Protein AF-A0A534WVC5-F1 (afdb_monomer_lite)

Structure (mmCIF, N/CA/C/O backbone):
data_AF-A0A534WVC5-F1
#
_entry.id   AF-A0A534WVC5-F1
#
loop_
_atom_site.group_PDB
_atom_site.id
_atom_site.type_symbol
_atom_site.label_atom_id
_atom_site.label_alt_id
_atom_site.label_comp_id
_atom_site.label_asym_id
_atom_site.label_entity_id
_atom_site.label_seq_id
_atom_site.pdbx_PDB_ins_code
_atom_site.Cartn_x
_atom_site.Cartn_y
_atom_site.Cartn_z
_atom_site.occupancy
_atom_site.B_iso_or_equiv
_atom_site.auth_seq_id
_atom_site.auth_comp_id
_atom_site.auth_asym_id
_atom_site.auth_atom_id
_atom_site.pdbx_PDB_model_num
ATOM 1 N N . ARG A 1 1 ? 15.966 -25.418 45.266 1.00 38.09 1 ARG A N 1
ATOM 2 C CA . ARG A 1 1 ? 16.404 -24.412 44.271 1.00 38.09 1 ARG A CA 1
ATOM 3 C C . ARG A 1 1 ? 15.735 -24.787 42.958 1.00 38.09 1 ARG A C 1
ATOM 5 O O . ARG A 1 1 ? 16.106 -25.810 42.407 1.00 38.09 1 ARG A O 1
ATOM 12 N N . TRP A 1 2 ? 14.688 -24.069 42.556 1.00 33.47 2 TRP A N 1
ATOM 13 C CA . TRP A 1 2 ? 13.976 -24.323 41.301 1.00 33.47 2 TRP A CA 1
ATOM 14 C C . TRP A 1 2 ? 14.508 -23.348 40.255 1.00 33.47 2 TRP A C 1
ATOM 16 O O . TRP A 1 2 ? 14.466 -22.137 40.460 1.00 33.47 2 TRP A O 1
ATOM 26 N N . TRP A 1 3 ? 15.057 -23.887 39.177 1.00 44.44 3 TRP A N 1
ATOM 27 C CA . TRP A 1 3 ? 15.410 -23.155 37.969 1.00 44.44 3 TRP A CA 1
ATOM 28 C C . TRP A 1 3 ? 14.620 -23.775 36.828 1.00 44.44 3 TRP A C 1
ATOM 30 O O . TRP A 1 3 ? 14.665 -24.991 36.663 1.00 44.44 3 TRP A O 1
ATOM 40 N N . GLY A 1 4 ? 13.967 -22.938 36.024 1.00 48.59 4 GLY A N 1
ATOM 41 C CA . GLY A 1 4 ? 13.733 -23.285 34.629 1.00 48.59 4 GLY A CA 1
ATOM 42 C C . GLY A 1 4 ? 12.350 -22.966 34.082 1.00 48.59 4 GLY A C 1
ATOM 43 O O . GLY A 1 4 ? 11.402 -23.694 34.338 1.00 48.59 4 GLY A O 1
ATOM 44 N N . PHE A 1 5 ? 12.343 -21.954 33.214 1.00 48.19 5 PHE A N 1
ATOM 45 C CA . PHE A 1 5 ? 11.539 -21.873 31.993 1.00 48.19 5 PHE A CA 1
ATOM 46 C C . PHE A 1 5 ? 10.031 -21.639 32.142 1.00 48.19 5 PHE A C 1
ATOM 48 O O . PHE A 1 5 ? 9.213 -22.545 32.025 1.00 48.19 5 PHE A O 1
ATOM 55 N N . GLY A 1 6 ? 9.670 -20.357 32.269 1.00 60.09 6 GLY A N 1
ATOM 56 C CA . GLY A 1 6 ? 8.425 -19.868 31.674 1.00 60.09 6 GLY A CA 1
ATOM 57 C C . GLY A 1 6 ? 8.539 -19.879 30.139 1.00 60.09 6 GLY A C 1
ATOM 58 O O . GLY A 1 6 ? 9.656 -19.753 29.623 1.00 60.09 6 GLY A O 1
ATOM 59 N N . PRO A 1 7 ? 7.430 -20.076 29.406 1.00 52.75 7 PRO A N 1
ATOM 60 C CA . PRO A 1 7 ? 7.445 -20.162 27.952 1.00 52.75 7 PRO A CA 1
ATOM 61 C C . PRO A 1 7 ? 8.031 -18.879 27.361 1.00 52.75 7 PRO A C 1
ATOM 63 O O . PRO A 1 7 ? 7.556 -17.777 27.619 1.00 52.75 7 PRO A O 1
ATOM 66 N N . TYR A 1 8 ? 9.104 -19.043 26.593 1.00 60.84 8 TYR A N 1
ATOM 67 C CA . TYR A 1 8 ? 9.697 -17.983 25.794 1.00 60.84 8 TYR A CA 1
ATOM 68 C C . TYR A 1 8 ? 8.696 -17.661 24.678 1.00 60.84 8 TYR A C 1
ATOM 70 O O . TYR A 1 8 ? 8.586 -18.427 23.718 1.00 60.84 8 TYR A O 1
ATOM 78 N N . GLU A 1 9 ? 7.928 -16.579 24.821 1.00 63.72 9 GLU A N 1
ATOM 79 C CA . GLU A 1 9 ? 7.148 -16.033 23.711 1.00 63.72 9 GLU A CA 1
ATOM 80 C C . GLU A 1 9 ? 8.137 -15.672 22.601 1.00 63.72 9 GLU A C 1
ATOM 82 O O . GLU A 1 9 ? 8.978 -14.783 22.743 1.00 63.72 9 GLU A O 1
ATOM 87 N N . GLN A 1 10 ? 8.115 -16.453 21.522 1.00 65.69 10 GLN A N 1
ATOM 88 C CA . GLN A 1 10 ? 8.964 -16.197 20.371 1.00 65.69 10 GLN A CA 1
ATOM 89 C C . GLN A 1 10 ? 8.478 -14.895 19.719 1.00 65.69 10 GLN A C 1
ATOM 91 O O . GLN A 1 10 ? 7.277 -14.768 19.459 1.00 65.69 10 GLN A O 1
ATOM 96 N N . PRO A 1 11 ? 9.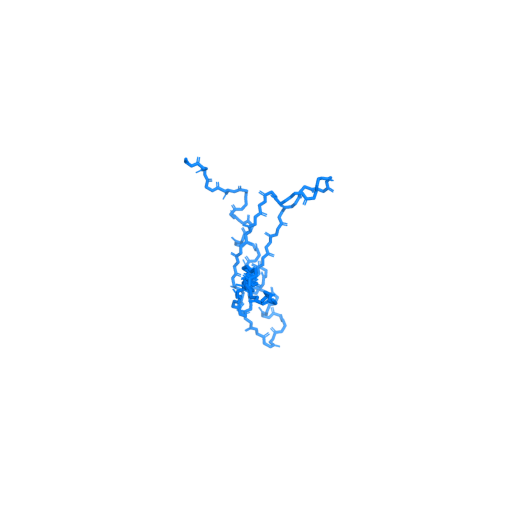364 -13.925 19.442 1.00 65.44 11 PRO A N 1
ATOM 97 C CA . PRO A 1 11 ? 8.966 -12.719 18.733 1.00 65.44 11 PRO A CA 1
ATOM 98 C C . PRO A 1 11 ? 8.400 -13.102 17.361 1.00 65.44 11 PRO A C 1
ATOM 100 O O . PRO A 1 11 ? 9.023 -13.847 16.605 1.00 65.44 11 PRO A O 1
ATOM 103 N N . THR A 1 12 ? 7.206 -12.601 17.036 1.00 73.44 12 THR A N 1
ATOM 104 C CA . THR A 1 12 ? 6.627 -12.779 15.699 1.00 73.44 12 THR A CA 1
ATOM 105 C C . THR A 1 12 ? 7.361 -11.851 14.738 1.00 73.44 12 THR A C 1
ATOM 107 O O . THR A 1 12 ? 7.179 -10.635 14.778 1.00 73.44 12 THR A O 1
ATOM 110 N N . VAL A 1 13 ? 8.222 -12.414 13.893 1.00 74.94 13 VAL A N 1
ATOM 111 C CA . VAL A 1 13 ? 8.932 -11.671 12.846 1.00 74.94 13 VAL A CA 1
ATOM 112 C C . VAL A 1 13 ? 8.085 -11.698 11.580 1.00 74.94 13 VAL A C 1
ATOM 114 O O . VAL A 1 13 ? 7.673 -12.762 11.128 1.00 74.94 13 VAL A O 1
ATOM 117 N N . THR A 1 14 ? 7.813 -10.525 11.012 1.00 77.19 14 THR A N 1
ATOM 118 C CA . THR A 1 14 ? 7.201 -10.412 9.682 1.00 77.19 14 THR A CA 1
ATOM 119 C C . THR A 1 14 ? 8.276 -10.000 8.689 1.00 77.19 14 THR A C 1
ATOM 121 O O . THR A 1 14 ? 8.903 -8.955 8.858 1.00 77.19 14 THR A O 1
ATOM 124 N N . GLU A 1 15 ? 8.497 -10.823 7.669 1.00 81.06 15 GLU A N 1
ATOM 125 C CA . GLU A 1 15 ? 9.445 -10.540 6.593 1.00 81.06 15 GLU A CA 1
ATOM 126 C C . GLU A 1 15 ? 8.737 -9.840 5.427 1.00 81.06 15 GLU A C 1
ATOM 128 O O . GLU A 1 15 ? 7.623 -10.209 5.052 1.00 81.06 15 GLU A O 1
ATOM 133 N N . TYR A 1 16 ? 9.397 -8.845 4.832 1.00 73.56 16 TYR A N 1
ATOM 134 C CA . TYR A 1 16 ? 8.899 -8.128 3.660 1.00 73.56 16 TYR A CA 1
ATOM 135 C C . TYR A 1 16 ? 9.914 -8.194 2.526 1.00 73.56 16 TYR A C 1
ATOM 137 O O . TYR A 1 16 ? 11.117 -8.027 2.733 1.00 73.56 16 TYR A O 1
ATOM 145 N N . THR A 1 17 ? 9.427 -8.388 1.303 1.00 83.31 17 THR A N 1
ATOM 146 C CA . THR A 1 17 ? 10.258 -8.251 0.105 1.00 83.31 17 THR A CA 1
ATOM 147 C C . THR A 1 17 ? 10.646 -6.783 -0.088 1.00 83.31 17 THR A C 1
ATOM 149 O O . THR A 1 17 ? 9.856 -5.877 0.193 1.00 83.31 17 THR A O 1
ATOM 152 N N . GLN A 1 18 ? 11.854 -6.521 -0.588 1.00 86.94 18 GLN A N 1
ATOM 153 C CA . GLN A 1 18 ? 12.260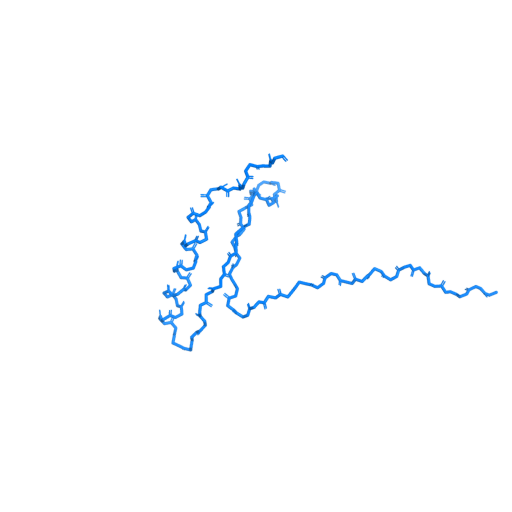 -5.168 -0.970 1.00 86.94 18 GLN A CA 1
ATOM 15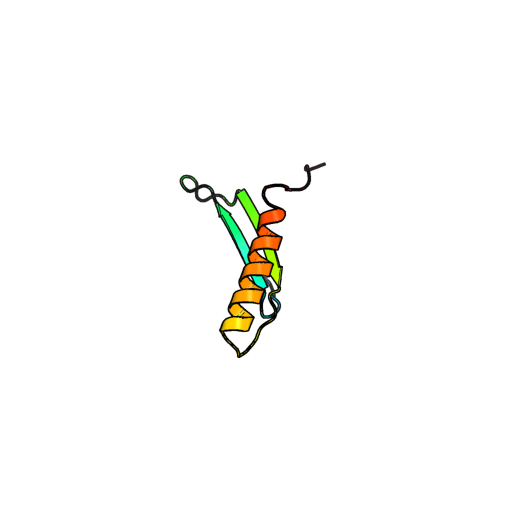4 C C . GLN A 1 18 ? 11.249 -4.562 -1.963 1.00 86.94 18 GLN A C 1
ATOM 156 O O . GLN A 1 18 ? 10.794 -5.242 -2.880 1.00 86.94 18 GLN A O 1
ATOM 161 N N . GLY A 1 19 ? 10.891 -3.289 -1.769 1.00 92.12 19 GLY A N 1
ATOM 162 C CA . GLY A 1 19 ? 9.873 -2.613 -2.581 1.00 92.12 19 GLY A CA 1
ATOM 163 C C . GLY A 1 19 ? 8.429 -2.888 -2.148 1.00 92.12 19 GLY A C 1
ATOM 164 O O . GLY A 1 19 ? 7.506 -2.494 -2.856 1.00 92.12 19 GLY A O 1
ATOM 165 N N . THR A 1 20 ? 8.199 -3.544 -1.005 1.00 96.19 20 THR A N 1
ATOM 166 C CA . THR A 1 20 ? 6.842 -3.700 -0.457 1.00 96.19 20 THR A CA 1
ATOM 167 C C . THR A 1 20 ? 6.238 -2.340 -0.098 1.00 96.19 20 THR A C 1
ATOM 169 O O . THR A 1 20 ? 6.847 -1.545 0.615 1.00 96.19 20 THR A O 1
ATOM 172 N N . VAL A 1 21 ? 5.012 -2.107 -0.562 1.00 97.00 21 VAL A N 1
ATOM 173 C CA . VAL A 1 21 ? 4.184 -0.937 -0.262 1.00 97.00 21 VAL A CA 1
ATOM 174 C C . VAL A 1 21 ? 2.952 -1.408 0.496 1.00 97.00 21 VAL A C 1
ATOM 176 O O . VAL A 1 21 ? 2.226 -2.279 0.016 1.00 97.00 21 VAL A O 1
ATOM 179 N N . ILE A 1 22 ? 2.713 -0.821 1.667 1.00 96.06 22 ILE A N 1
ATOM 180 C CA . ILE A 1 22 ? 1.530 -1.064 2.499 1.00 96.06 22 ILE A CA 1
ATOM 181 C C . ILE A 1 22 ? 0.730 0.234 2.574 1.00 96.06 22 ILE A C 1
ATOM 183 O O . ILE A 1 22 ? 1.300 1.300 2.806 1.00 96.06 22 ILE A O 1
ATOM 187 N N . VAL A 1 23 ? -0.584 0.137 2.383 1.00 96.44 23 VAL A N 1
ATOM 188 C CA . VAL A 1 23 ? -1.520 1.254 2.540 1.00 96.44 23 VAL A CA 1
ATOM 189 C C . VAL A 1 23 ? -2.538 0.881 3.609 1.00 96.44 23 VAL A C 1
ATOM 191 O O . VAL A 1 23 ? -3.298 -0.073 3.432 1.00 96.44 23 VAL A O 1
ATOM 194 N N . ASP A 1 24 ? -2.556 1.658 4.692 1.00 96.06 24 ASP A N 1
ATOM 195 C CA . ASP A 1 24 ? -3.483 1.500 5.810 1.00 96.06 24 ASP A CA 1
ATOM 196 C C . ASP A 1 24 ? -4.543 2.597 5.788 1.00 96.06 24 ASP A C 1
ATOM 198 O O . ASP A 1 24 ? -4.232 3.788 5.733 1.00 96.06 24 ASP A O 1
ATOM 202 N N . VAL A 1 25 ? -5.805 2.187 5.877 1.00 95.31 25 VAL A N 1
ATOM 203 C CA . VAL A 1 25 ? -6.936 3.086 6.102 1.00 95.31 25 VAL A CA 1
ATOM 204 C C . VAL A 1 25 ? -7.354 2.938 7.556 1.00 95.31 25 VAL A C 1
ATOM 206 O O . VAL A 1 25 ? -7.734 1.849 7.987 1.00 95.31 25 VAL A O 1
ATOM 209 N N . ILE A 1 26 ? -7.263 4.032 8.311 1.00 95.31 26 ILE A N 1
ATOM 210 C CA . ILE A 1 26 ? -7.532 4.068 9.752 1.00 95.31 26 ILE A CA 1
ATOM 211 C C . ILE A 1 26 ? -8.698 5.000 10.078 1.00 95.31 26 ILE A C 1
ATOM 213 O O . ILE A 1 26 ? -8.892 6.018 9.410 1.00 95.31 26 ILE A O 1
ATOM 217 N N . ASP A 1 27 ? -9.440 4.690 11.138 1.00 95.94 27 ASP A N 1
ATOM 218 C CA . ASP A 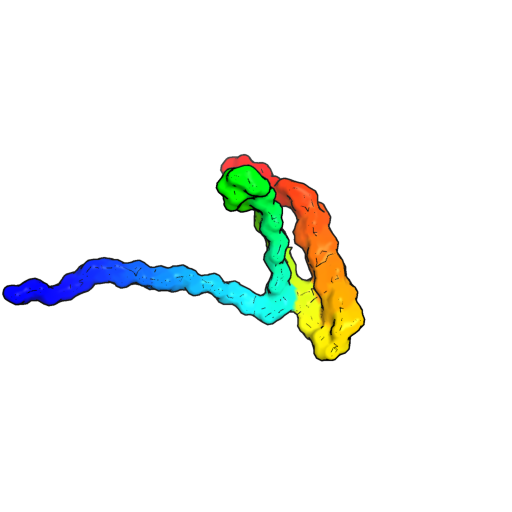1 27 ? -10.375 5.641 11.732 1.00 95.94 27 ASP A CA 1
ATOM 219 C C . ASP A 1 27 ? -9.579 6.739 12.470 1.00 95.94 27 ASP A C 1
ATOM 221 O O . ASP A 1 27 ? -8.760 6.438 13.348 1.00 95.94 27 ASP A O 1
ATOM 225 N N . PRO A 1 28 ? -9.771 8.030 12.147 1.00 96.81 28 PRO A N 1
ATOM 226 C CA . PRO A 1 28 ? -8.980 9.099 12.745 1.00 96.81 28 PRO A CA 1
ATOM 227 C C . PRO A 1 28 ? -9.294 9.349 14.229 1.00 96.81 28 PRO A C 1
ATOM 229 O O . PRO A 1 28 ? -8.444 9.920 14.917 1.00 96.81 28 PRO A O 1
ATOM 232 N N . ASN A 1 29 ? -10.460 8.935 14.729 1.00 97.19 29 ASN A N 1
ATOM 233 C CA . ASN A 1 29 ? -10.891 9.119 16.114 1.00 97.19 29 ASN A CA 1
ATOM 234 C C . ASN A 1 29 ? -10.470 7.938 16.992 1.00 97.19 29 ASN A C 1
ATOM 236 O O . ASN A 1 29 ? -9.853 8.151 18.034 1.00 97.19 29 ASN A O 1
ATOM 240 N N . THR A 1 30 ? -10.773 6.705 16.567 1.00 97.38 30 THR A N 1
ATOM 241 C CA . THR A 1 30 ? -10.483 5.488 17.353 1.00 97.38 30 THR A CA 1
ATOM 242 C C . THR A 1 30 ? -9.070 4.958 17.130 1.00 97.38 30 THR A C 1
ATOM 244 O O . THR A 1 30 ? -8.564 4.214 17.966 1.00 97.38 30 THR A O 1
ATOM 247 N N . LYS A 1 31 ? -8.406 5.372 16.038 1.00 96.25 31 LYS A N 1
ATOM 248 C CA . LYS A 1 31 ? -7.113 4.838 15.567 1.00 96.25 31 LYS A CA 1
ATOM 249 C C . LYS A 1 31 ? -7.170 3.362 15.163 1.00 96.25 31 LYS A C 1
ATOM 251 O O . LYS A 1 31 ? -6.128 2.719 15.049 1.00 96.25 31 LYS A O 1
ATOM 256 N N . GLU A 1 32 ? -8.363 2.828 14.926 1.00 95.94 32 GLU A N 1
ATOM 257 C CA . GLU A 1 32 ? -8.546 1.451 14.475 1.00 95.94 32 GLU A CA 1
ATOM 258 C C . GLU A 1 32 ? -8.181 1.293 12.997 1.00 95.94 32 GLU A C 1
ATOM 260 O O . GLU A 1 32 ? -8.456 2.167 12.172 1.00 95.94 32 GLU A O 1
ATOM 265 N N . LEU A 1 33 ? -7.577 0.152 12.656 1.00 94.81 33 LEU A N 1
ATOM 266 C CA . LEU A 1 33 ? -7.303 -0.240 11.276 1.00 94.81 33 LEU A CA 1
ATOM 267 C C . LEU A 1 33 ? -8.596 -0.738 10.620 1.00 94.81 33 LEU A C 1
ATOM 269 O O . LEU A 1 33 ? -9.108 -1.793 10.984 1.00 94.81 33 LEU A O 1
ATOM 273 N N . LEU A 1 34 ? -9.095 0.002 9.632 1.00 93.88 34 LEU A N 1
ATOM 274 C CA . LEU A 1 34 ? -10.318 -0.335 8.897 1.00 93.88 34 LEU A CA 1
ATOM 275 C C . LEU A 1 34 ? -10.030 -1.238 7.696 1.00 93.88 34 LEU A C 1
ATOM 277 O O . LEU A 1 34 ? -10.846 -2.083 7.333 1.00 93.88 34 LEU A O 1
ATOM 281 N N . TRP A 1 35 ? -8.876 -1.045 7.058 1.00 94.94 35 TRP A N 1
ATOM 282 C CA . TRP A 1 35 ? -8.456 -1.819 5.896 1.00 94.94 35 TRP A CA 1
ATOM 283 C C . TRP A 1 35 ? -6.945 -1.709 5.689 1.00 94.94 35 TRP A C 1
ATOM 285 O O . TRP A 1 35 ? -6.359 -0.652 5.921 1.00 94.94 35 TRP A O 1
ATOM 295 N N . ARG A 1 36 ? -6.332 -2.789 5.198 1.00 95.75 36 ARG A N 1
ATOM 296 C CA . ARG A 1 36 ? -4.929 -2.834 4.779 1.00 95.75 36 ARG A CA 1
ATOM 297 C C . ARG A 1 36 ? -4.819 -3.479 3.406 1.00 95.75 36 ARG A C 1
ATOM 299 O O . ARG A 1 36 ? -5.294 -4.595 3.201 1.00 95.75 36 ARG A O 1
ATOM 306 N N . GLY A 1 37 ? -4.127 -2.804 2.499 1.00 94.69 37 GLY A N 1
ATOM 307 C CA . GLY A 1 37 ? -3.699 -3.354 1.220 1.00 94.69 37 GLY A CA 1
ATOM 308 C C . GLY A 1 37 ? -2.181 -3.397 1.124 1.00 94.69 37 GLY A C 1
ATOM 309 O O . GLY A 1 37 ? -1.490 -2.577 1.728 1.00 94.69 37 GLY A O 1
ATOM 310 N N . GLN A 1 38 ? -1.659 -4.343 0.346 1.00 95.81 38 GLN A N 1
ATOM 311 C CA . GLN A 1 38 ? -0.228 -4.442 0.069 1.00 95.81 38 GLN A CA 1
ATOM 312 C C . GLN A 1 38 ? 0.049 -4.748 -1.405 1.00 95.81 38 GLN A C 1
ATOM 314 O O . GLN A 1 38 ? -0.751 -5.399 -2.085 1.00 95.81 38 GLN A O 1
ATOM 319 N N . GLY A 1 39 ? 1.210 -4.308 -1.875 1.00 95.19 39 GLY A N 1
ATOM 320 C CA . GLY A 1 39 ? 1.759 -4.588 -3.198 1.00 95.19 39 GLY A CA 1
ATOM 321 C C . GLY A 1 39 ? 3.282 -4.481 -3.186 1.00 95.19 39 GLY A C 1
ATOM 322 O O . GLY A 1 39 ? 3.871 -4.110 -2.175 1.00 95.19 39 GLY A O 1
ATOM 323 N N . VAL A 1 40 ? 3.927 -4.810 -4.302 1.00 96.38 40 VAL A N 1
ATOM 324 C CA . VAL A 1 40 ? 5.383 -4.684 -4.459 1.00 96.38 40 VAL A CA 1
ATOM 325 C C . VAL A 1 40 ? 5.659 -3.782 -5.654 1.00 96.38 40 VAL A C 1
ATOM 327 O O . VAL A 1 40 ? 5.243 -4.092 -6.769 1.00 96.38 40 VAL A O 1
ATOM 330 N N . ALA A 1 41 ? 6.352 -2.675 -5.412 1.00 95.94 41 ALA A N 1
ATOM 331 C CA . ALA A 1 41 ? 6.858 -1.786 -6.443 1.00 95.94 41 ALA A CA 1
ATOM 332 C C . ALA A 1 41 ? 8.252 -2.243 -6.888 1.00 95.94 41 ALA A C 1
ATOM 334 O O . ALA A 1 41 ? 9.079 -2.677 -6.082 1.00 95.94 41 ALA A O 1
ATOM 335 N N . LYS A 1 42 ? 8.535 -2.121 -8.186 1.00 94.62 42 LYS A N 1
ATOM 336 C CA . LYS A 1 42 ? 9.881 -2.353 -8.709 1.00 94.62 42 LYS A CA 1
ATOM 337 C C . LYS A 1 42 ? 10.813 -1.253 -8.196 1.00 94.62 42 LYS A C 1
ATOM 339 O O . LYS A 1 42 ? 10.536 -0.074 -8.383 1.00 94.62 42 LYS A O 1
ATOM 344 N N . VAL A 1 43 ? 11.927 -1.640 -7.580 1.00 93.25 43 VAL A N 1
ATOM 345 C CA . VAL A 1 43 ? 12.955 -0.695 -7.120 1.00 93.25 43 VAL A CA 1
ATOM 346 C C . VAL A 1 43 ? 13.881 -0.322 -8.279 1.00 93.25 43 VAL A C 1
ATOM 348 O O . VAL A 1 43 ? 14.225 -1.169 -9.106 1.00 93.25 43 VAL A O 1
ATOM 351 N N . SER A 1 44 ? 14.256 0.953 -8.353 1.00 93.25 44 SER A N 1
ATOM 352 C CA . SER A 1 44 ? 15.090 1.525 -9.410 1.00 93.25 44 SER A CA 1
ATOM 353 C C . SER A 1 44 ? 15.951 2.654 -8.844 1.00 93.25 44 SER A C 1
ATOM 355 O O . SER A 1 44 ? 15.445 3.471 -8.081 1.00 93.25 44 SER A O 1
ATOM 357 N N . ASP A 1 45 ? 17.213 2.740 -9.274 1.00 96.12 45 ASP A N 1
ATOM 358 C CA . ASP A 1 45 ? 18.110 3.863 -8.941 1.00 96.12 45 ASP A CA 1
ATOM 359 C C . ASP A 1 45 ? 17.758 5.146 -9.718 1.00 96.12 45 ASP A C 1
ATOM 361 O O . ASP A 1 45 ? 18.196 6.241 -9.376 1.00 96.12 45 ASP A O 1
ATOM 365 N N . ASN A 1 46 ? 16.953 5.028 -10.778 1.00 97.38 46 ASN A N 1
ATOM 366 C CA . ASN A 1 46 ? 16.351 6.173 -11.450 1.00 97.38 46 ASN A CA 1
ATOM 367 C C . ASN A 1 46 ? 15.081 6.597 -10.698 1.00 97.38 46 ASN A C 1
ATOM 369 O O . ASN A 1 46 ? 14.085 5.866 -10.717 1.00 97.38 46 ASN A O 1
ATOM 373 N N . GLU A 1 47 ? 15.129 7.783 -10.090 1.00 96.50 47 GLU A N 1
ATOM 374 C CA . GLU A 1 47 ? 14.061 8.371 -9.273 1.00 96.50 47 GLU A CA 1
ATOM 375 C C . GLU A 1 47 ? 12.736 8.510 -10.032 1.00 96.50 47 GLU A C 1
ATOM 377 O O . GLU A 1 47 ? 11.706 8.061 -9.540 1.00 96.50 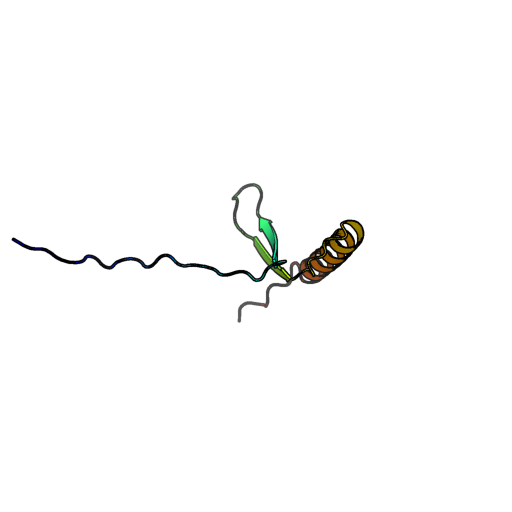47 GLU A O 1
ATOM 382 N N . ALA A 1 48 ? 12.754 9.035 -11.261 1.00 97.62 48 ALA A N 1
ATOM 383 C CA . ALA A 1 48 ? 11.535 9.236 -12.045 1.00 97.62 48 ALA A CA 1
ATOM 384 C C . ALA A 1 48 ? 10.848 7.906 -12.400 1.00 97.62 48 ALA A C 1
ATOM 386 O O . ALA A 1 48 ? 9.622 7.807 -12.392 1.00 97.62 48 ALA A O 1
ATOM 387 N N . GLN A 1 49 ? 11.632 6.863 -12.692 1.00 97.00 49 GLN A N 1
ATOM 388 C CA . GLN A 1 49 ? 11.091 5.524 -12.932 1.00 97.00 49 GLN A CA 1
ATOM 389 C C . GLN A 1 49 ? 10.512 4.922 -11.646 1.00 97.00 49 GLN A C 1
ATOM 391 O O . GLN A 1 49 ? 9.429 4.336 -11.675 1.00 97.00 49 GLN A O 1
ATOM 396 N N . TYR A 1 50 ? 11.220 5.081 -10.525 1.00 95.75 50 TYR A N 1
ATOM 397 C CA . TYR A 1 50 ? 10.764 4.584 -9.232 1.00 95.75 50 TYR A CA 1
ATOM 398 C C . TYR A 1 50 ? 9.462 5.263 -8.794 1.00 95.75 50 TYR A C 1
ATOM 400 O O . TYR A 1 50 ? 8.531 4.579 -8.376 1.00 95.75 50 TYR A O 1
ATOM 408 N N . GLU A 1 51 ? 9.351 6.580 -8.974 1.00 97.19 51 GLU A N 1
ATOM 409 C CA . GLU A 1 51 ? 8.134 7.332 -8.677 1.00 97.19 51 GLU A CA 1
ATOM 410 C C . GLU A 1 51 ? 6.945 6.804 -9.494 1.00 97.19 51 GLU A C 1
ATOM 412 O O . GLU A 1 51 ? 5.887 6.508 -8.941 1.00 97.19 51 GLU A O 1
ATOM 417 N N . GLN A 1 52 ? 7.123 6.595 -10.803 1.00 97.94 52 GLN A N 1
ATOM 418 C CA . GLN A 1 52 ? 6.070 6.053 -11.669 1.00 97.94 52 GLN A CA 1
ATOM 419 C C . GLN A 1 52 ? 5.620 4.648 -11.252 1.00 97.94 52 GLN A C 1
ATOM 421 O O . GLN A 1 52 ? 4.423 4.351 -11.270 1.00 97.94 52 GLN A O 1
ATOM 426 N N . ASP A 1 53 ? 6.555 3.766 -10.899 1.00 97.56 53 ASP A N 1
ATOM 427 C CA . ASP A 1 53 ? 6.229 2.397 -10.494 1.00 97.56 53 ASP A CA 1
ATOM 428 C C . ASP A 1 53 ? 5.587 2.355 -9.099 1.00 97.56 53 ASP A C 1
ATOM 430 O O . ASP A 1 53 ? 4.660 1.568 -8.871 1.00 97.56 53 ASP A O 1
ATOM 434 N N . LEU A 1 54 ? 5.989 3.256 -8.199 1.00 97.69 54 LEU A N 1
ATOM 435 C CA . LEU A 1 54 ? 5.327 3.469 -6.916 1.00 97.69 54 LEU A CA 1
ATOM 436 C C . LEU A 1 54 ? 3.886 3.961 -7.112 1.00 97.69 54 LEU A C 1
ATOM 438 O O . LEU A 1 54 ? 2.965 3.371 -6.547 1.00 97.69 54 LEU A O 1
ATOM 442 N N . TRP A 1 55 ? 3.665 4.965 -7.967 1.00 98.06 55 TRP A N 1
ATOM 443 C CA . TRP A 1 55 ? 2.332 5.490 -8.285 1.00 98.06 55 TRP A CA 1
ATOM 444 C C . TRP A 1 55 ? 1.395 4.419 -8.843 1.00 98.06 55 TRP A C 1
ATOM 446 O O . TRP A 1 55 ? 0.259 4.284 -8.379 1.00 98.06 55 TRP A O 1
ATOM 456 N N . LYS A 1 56 ? 1.865 3.615 -9.805 1.00 98.00 56 LYS A N 1
ATOM 457 C CA . LYS A 1 56 ? 1.090 2.484 -10.347 1.00 98.00 56 LYS A CA 1
ATOM 458 C C . LYS A 1 56 ? 0.733 1.480 -9.254 1.00 98.00 56 LYS A C 1
ATOM 460 O O . LYS A 1 56 ? -0.405 1.020 -9.196 1.00 98.00 56 LYS A O 1
ATOM 465 N N . THR A 1 57 ? 1.691 1.159 -8.385 1.00 98.12 57 THR A N 1
ATOM 466 C CA . THR A 1 57 ? 1.501 0.195 -7.294 1.00 98.12 57 THR A CA 1
ATOM 467 C C . THR A 1 57 ? 0.465 0.695 -6.291 1.00 98.12 57 THR A C 1
ATOM 469 O O . THR A 1 57 ? -0.470 -0.036 -5.975 1.00 98.12 57 THR A O 1
ATOM 472 N N . VAL A 1 58 ? 0.571 1.948 -5.838 1.00 97.69 58 VAL A N 1
ATOM 473 C CA . VAL A 1 58 ? -0.401 2.563 -4.917 1.00 97.69 58 VAL A CA 1
ATOM 474 C C . VAL A 1 58 ? -1.793 2.618 -5.546 1.00 97.69 58 VAL A C 1
ATOM 476 O O . VAL A 1 58 ? -2.762 2.241 -4.893 1.00 97.69 58 VAL A O 1
ATOM 479 N N . THR A 1 59 ? -1.897 3.003 -6.821 1.00 97.81 59 THR A N 1
ATOM 480 C CA . THR A 1 59 ? -3.180 3.033 -7.546 1.00 97.81 59 THR A CA 1
ATOM 481 C C . THR A 1 59 ? -3.820 1.644 -7.580 1.00 97.81 59 THR A C 1
ATOM 483 O O . THR A 1 59 ? -4.962 1.484 -7.165 1.00 97.81 59 THR A O 1
ATOM 486 N N . ALA A 1 60 ? -3.059 0.611 -7.949 1.00 97.12 60 ALA A N 1
ATOM 487 C CA . ALA A 1 60 ? -3.553 -0.766 -7.990 1.00 97.12 60 ALA A CA 1
ATOM 488 C C . ALA A 1 60 ? -3.931 -1.331 -6.605 1.00 97.12 60 ALA A C 1
ATOM 490 O O . ALA A 1 60 ? -4.789 -2.214 -6.507 1.00 97.12 60 ALA A O 1
ATOM 491 N N . ILE A 1 61 ? -3.285 -0.862 -5.531 1.00 96.31 61 ILE A N 1
ATOM 492 C CA . ILE A 1 61 ? -3.676 -1.186 -4.153 1.00 96.31 61 ILE A CA 1
ATOM 493 C C . ILE A 1 61 ? -5.027 -0.531 -3.835 1.00 96.31 61 ILE A C 1
ATOM 495 O O . ILE A 1 61 ? -5.938 -1.211 -3.363 1.00 96.31 61 ILE A O 1
ATOM 499 N N . LEU A 1 62 ? -5.169 0.764 -4.126 1.00 95.50 62 LEU A N 1
ATOM 500 C CA . LEU A 1 62 ? -6.375 1.543 -3.842 1.00 95.50 62 LEU A CA 1
ATOM 501 C C . LEU A 1 62 ? -7.583 1.130 -4.695 1.00 95.50 62 LEU A C 1
ATOM 503 O O . LEU A 1 62 ? -8.698 1.175 -4.190 1.00 95.50 62 LEU A O 1
ATOM 507 N N . ASP A 1 63 ? -7.390 0.626 -5.915 1.00 95.62 63 ASP A N 1
ATOM 508 C CA . ASP A 1 63 ? -8.470 0.070 -6.753 1.00 95.62 63 ASP A CA 1
ATOM 509 C C . ASP A 1 63 ? -9.203 -1.110 -6.083 1.00 95.62 63 ASP A C 1
ATOM 511 O O . ASP A 1 63 ? -10.336 -1.448 -6.437 1.00 95.62 63 ASP A O 1
ATOM 515 N N . LYS A 1 64 ? -8.561 -1.759 -5.102 1.00 93.19 64 LYS A N 1
ATOM 516 C CA . LYS A 1 64 ? -9.151 -2.844 -4.306 1.00 93.19 64 LYS A CA 1
ATOM 517 C C . LYS A 1 64 ? -9.870 -2.335 -3.057 1.00 93.19 64 LYS A C 1
ATOM 519 O O . LYS A 1 64 ? -10.620 -3.096 -2.449 1.00 93.1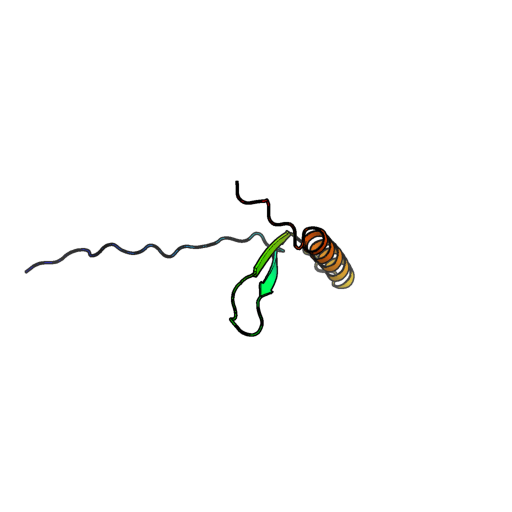9 64 LYS A O 1
ATOM 524 N N . PHE A 1 65 ? -9.678 -1.078 -2.667 1.00 91.50 65 PHE A N 1
ATOM 525 C CA . PHE A 1 65 ? -10.386 -0.472 -1.546 1.00 91.50 65 PHE A CA 1
ATOM 526 C C . PHE A 1 65 ? -11.827 -0.087 -1.949 1.00 91.50 65 PHE A C 1
ATOM 528 O O . PHE A 1 65 ? -12.049 0.382 -3.063 1.00 91.50 65 PHE A O 1
ATOM 535 N N . PRO A 1 66 ? -12.839 -0.254 -1.077 1.00 84.94 66 PRO A N 1
ATOM 536 C CA . PRO A 1 66 ? -12.801 -0.868 0.251 1.00 84.94 66 PRO A CA 1
ATOM 537 C C . PRO A 1 66 ? -13.148 -2.364 0.235 1.00 84.94 66 PRO A C 1
ATOM 539 O O . PRO A 1 66 ? -13.590 -2.886 1.255 1.00 84.94 66 PRO A O 1
ATOM 542 N N . ARG A 1 67 ? -13.037 -3.069 -0.903 1.00 71.50 67 ARG A N 1
ATOM 543 C CA . ARG A 1 67 ? -13.469 -4.472 -1.011 1.00 71.50 67 ARG A CA 1
ATOM 544 C C . ARG A 1 67 ? -12.577 -5.382 -0.158 1.00 71.50 67 ARG A C 1
ATOM 546 O O . ARG A 1 67 ? -11.626 -5.983 -0.648 1.00 71.50 67 ARG A O 1
ATOM 553 N N . SER A 1 68 ? -12.925 -5.537 1.112 1.00 56.72 68 SER A N 1
ATOM 554 C CA . SER A 1 68 ? -12.612 -6.745 1.867 1.00 56.72 68 SER A CA 1
ATOM 555 C C . SER A 1 68 ? -13.507 -7.874 1.335 1.00 56.72 68 SER A C 1
ATOM 557 O O . SER A 1 68 ? -14.680 -7.615 1.040 1.00 56.72 68 SER A O 1
ATOM 559 N N . PRO A 1 69 ? -13.009 -9.115 1.177 1.00 52.56 69 PRO A N 1
ATOM 560 C CA . PRO A 1 69 ? -13.880 -10.265 0.956 1.00 52.56 69 PRO A CA 1
ATOM 561 C C . PRO A 1 69 ? -14.987 -10.249 2.015 1.00 52.56 69 PRO A C 1
ATOM 563 O O . PRO A 1 69 ? -14.693 -10.014 3.188 1.00 52.56 69 PRO A O 1
ATOM 566 N N . GLN A 1 70 ? -16.247 -10.460 1.615 1.00 44.06 70 GLN A N 1
ATOM 567 C CA . GLN A 1 70 ? -17.305 -10.769 2.576 1.00 44.06 70 GLN A CA 1
ATOM 568 C C . GLN A 1 70 ? -16.780 -11.897 3.466 1.00 44.06 70 GLN A C 1
ATOM 570 O O . GLN A 1 70 ? -16.433 -12.963 2.955 1.00 44.06 70 GLN A O 1
ATOM 575 N N . ALA A 1 71 ? -16.665 -11.639 4.770 1.00 44.91 71 ALA A N 1
ATOM 576 C CA . ALA A 1 71 ? -16.465 -12.708 5.732 1.00 44.91 71 ALA A CA 1
ATOM 577 C C . ALA A 1 71 ? -17.603 -13.717 5.510 1.00 44.91 71 ALA A C 1
ATOM 579 O O . ALA A 1 71 ? -18.775 -13.342 5.580 1.00 44.91 71 ALA A O 1
ATOM 580 N N . SER A 1 72 ? -17.239 -14.939 5.114 1.00 37.41 72 SER A N 1
ATOM 581 C CA . SER A 1 72 ? -18.145 -16.092 5.089 1.00 37.41 72 SER A CA 1
ATOM 582 C C . SER A 1 72 ? -18.306 -16.641 6.498 1.00 37.41 72 SER A C 1
ATOM 584 O O . SER A 1 72 ? -17.306 -16.579 7.249 1.00 37.41 72 SER A O 1
#

Secondary structure (DSSP, 8-state):
-----------------TTEEEEEEE-TTT--EEEEEEEEPPP-SSHHHHHHHHHHHHHHHHTTTT-PPPP-

Sequence (72 aa):
RWWGFGPYEQPTVTEYTQGTVIVDVIDPNTKELLWRGQGVAKVSDNEAQYEQDLWKTVTAILDKFPRSPQAS

pLDDT: mean 83.83, std 19.14, range [33.47, 98.12]

Radius of gyration: 19.13 Å; chains: 1; bounding box: 36×34×57 Å

Foldseek 3Di:
DDDDDDDDPDDDDDDDDPQKDKDFDADPPVRDTLDIFIDGFDDDPPPVNSVVSVVVGVVVRCVCPPDDPPDD